Protein AF-A0A1F7WAQ8-F1 (afdb_monomer_lite)

Organism: NCBI:txid1802421

Structure (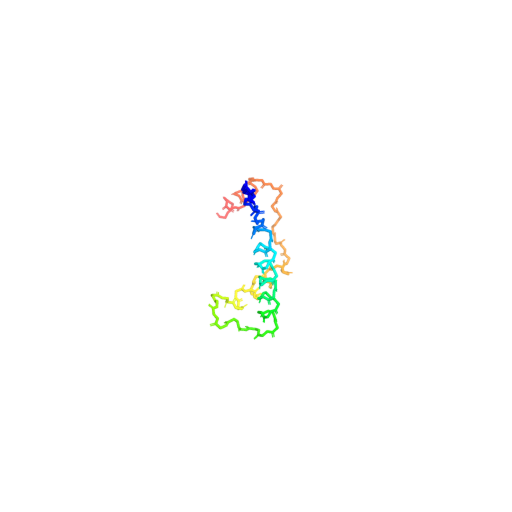mmCIF, N/CA/C/O backbone):
data_AF-A0A1F7WAQ8-F1
#
_entry.id   AF-A0A1F7WAQ8-F1
#
loop_
_atom_site.group_PDB
_atom_site.id
_atom_site.type_symbol
_atom_site.label_atom_id
_atom_site.label_alt_id
_atom_site.label_comp_id
_atom_site.label_asym_id
_atom_site.label_entity_id
_atom_site.label_seq_id
_atom_site.pdbx_PDB_ins_code
_atom_site.Cartn_x
_atom_site.Cartn_y
_atom_site.Cartn_z
_atom_site.occupancy
_atom_site.B_iso_or_equiv
_atom_site.auth_seq_id
_atom_site.auth_comp_id
_atom_site.auth_asym_id
_atom_site.auth_atom_id
_atom_site.pdbx_PDB_model_num
ATOM 1 N N . MET A 1 1 ? -32.698 52.031 23.260 1.00 39.91 1 MET A N 1
ATOM 2 C CA . MET A 1 1 ? -32.654 50.618 22.816 1.00 39.91 1 MET A CA 1
ATOM 3 C C . MET A 1 1 ? -31.250 50.332 22.297 1.00 39.91 1 MET A C 1
ATOM 5 O O . MET A 1 1 ? -30.793 51.075 21.443 1.00 39.91 1 MET A O 1
ATOM 9 N N . LYS A 1 2 ? -30.531 49.348 22.854 1.00 43.22 2 LYS A N 1
ATOM 10 C CA . LYS A 1 2 ? -29.198 48.932 22.377 1.00 43.22 2 LYS A CA 1
ATOM 11 C C . LYS A 1 2 ? -29.359 47.624 21.602 1.00 43.22 2 LYS A C 1
ATOM 13 O O . LYS A 1 2 ? -29.818 46.642 22.172 1.00 43.22 2 LYS A O 1
ATOM 18 N N . THR A 1 3 ? -29.021 47.622 20.318 1.00 47.69 3 THR A N 1
ATOM 19 C CA . THR A 1 3 ? -29.007 46.421 19.472 1.00 47.69 3 THR A CA 1
ATOM 20 C C . THR A 1 3 ? -27.676 45.690 19.641 1.00 47.69 3 THR A C 1
ATOM 22 O O . THR A 1 3 ? -26.619 46.292 19.462 1.00 47.69 3 THR A O 1
ATOM 25 N N . LEU A 1 4 ? -27.721 44.405 20.001 1.00 53.88 4 LEU A N 1
ATOM 26 C CA . LEU A 1 4 ? -26.546 43.534 20.104 1.00 53.88 4 LEU A CA 1
ATOM 27 C C . LEU A 1 4 ? -26.145 43.055 18.700 1.00 53.88 4 LEU A C 1
ATOM 29 O O . LEU A 1 4 ? -26.981 42.549 17.954 1.00 53.88 4 LEU A O 1
ATOM 33 N N . ALA A 1 5 ? -24.878 43.246 18.331 1.00 57.94 5 ALA A N 1
ATOM 34 C CA . ALA A 1 5 ? -24.338 42.812 17.045 1.00 57.94 5 ALA A CA 1
ATOM 35 C C . ALA A 1 5 ? -24.302 41.271 16.944 1.00 57.94 5 ALA A C 1
ATOM 37 O O . ALA A 1 5 ? -23.994 40.611 17.940 1.00 57.94 5 ALA A O 1
ATOM 38 N N . PRO A 1 6 ? -24.567 40.678 15.764 1.00 59.47 6 PRO A N 1
ATOM 39 C CA . PRO A 1 6 ? -24.489 39.233 15.589 1.00 59.47 6 PRO A CA 1
ATOM 40 C C . PRO A 1 6 ? -23.028 38.764 15.652 1.00 59.47 6 PRO A C 1
ATOM 42 O O . PRO A 1 6 ? -22.184 39.169 14.850 1.00 59.47 6 PRO A O 1
ATOM 45 N N . THR A 1 7 ? -22.724 37.888 16.606 1.00 56.66 7 THR A N 1
ATOM 46 C CA . THR A 1 7 ? -2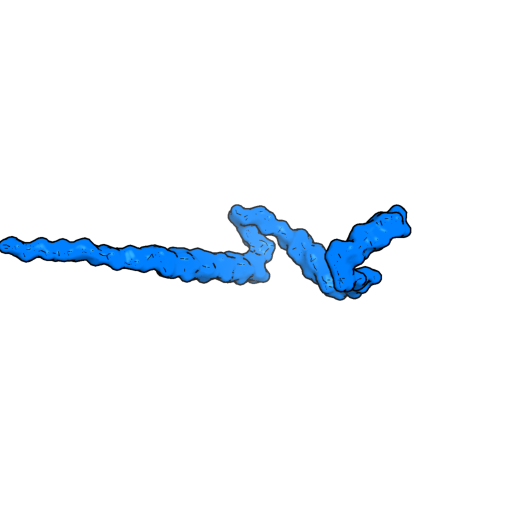1.430 37.211 16.731 1.00 56.66 7 THR A CA 1
ATOM 47 C C . THR A 1 7 ? -21.216 36.269 15.543 1.00 56.66 7 THR A C 1
ATOM 49 O O . THR A 1 7 ? -21.966 35.316 15.336 1.00 56.66 7 THR A O 1
ATOM 52 N N . LYS A 1 8 ? -20.166 36.515 14.748 1.00 59.88 8 LYS A N 1
ATOM 53 C CA . LYS A 1 8 ? -19.703 35.574 13.717 1.00 59.88 8 LYS A CA 1
ATOM 54 C C . LYS A 1 8 ? -19.095 34.348 14.400 1.00 59.88 8 LYS A C 1
ATOM 56 O O . LYS A 1 8 ? -17.956 34.392 14.850 1.00 59.88 8 LYS A O 1
ATOM 61 N N . ILE A 1 9 ? -19.851 33.256 14.470 1.00 55.75 9 ILE A N 1
ATOM 62 C CA . ILE A 1 9 ? -19.348 31.969 14.957 1.00 55.75 9 ILE A CA 1
ATOM 63 C C . ILE A 1 9 ? -18.454 31.363 13.867 1.00 55.75 9 ILE A C 1
ATOM 65 O O . ILE A 1 9 ? -18.939 30.952 12.812 1.00 55.75 9 ILE A O 1
ATOM 69 N N . SER A 1 10 ? -17.146 31.304 14.111 1.00 53.91 10 SER A N 1
ATOM 70 C CA . SER A 1 10 ? -16.153 30.661 13.242 1.00 53.91 10 SER A CA 1
ATOM 71 C C . SER A 1 10 ? -16.260 29.129 13.310 1.00 53.91 10 SER A C 1
ATOM 73 O O . SER A 1 10 ? -15.400 28.452 13.860 1.00 53.91 10 SER A O 1
ATOM 75 N N . LYS A 1 11 ? -17.344 28.571 12.764 1.00 57.00 11 LYS A N 1
ATOM 76 C CA . LYS A 1 11 ? -17.706 27.139 12.826 1.00 57.00 11 LYS A CA 1
ATOM 77 C C . LYS A 1 11 ? -16.900 26.207 11.902 1.00 57.00 11 LYS A C 1
ATOM 79 O O . LYS A 1 11 ? -17.178 25.014 11.844 1.00 57.00 11 LYS A O 1
ATOM 84 N N . THR A 1 12 ? -15.945 26.719 11.129 1.00 57.19 12 THR A N 1
ATOM 85 C CA . THR A 1 12 ? -15.288 25.963 10.044 1.00 57.19 12 THR A CA 1
ATOM 86 C C . THR A 1 12 ? -14.046 25.182 10.474 1.00 57.19 12 THR A C 1
ATOM 88 O O . THR A 1 12 ? -13.752 24.148 9.874 1.00 57.19 12 THR A O 1
ATOM 91 N N . ASN A 1 13 ? -13.334 25.626 11.512 1.00 56.66 13 ASN A N 1
ATOM 92 C CA . ASN A 1 13 ? -12.086 24.981 11.941 1.00 56.66 13 ASN A CA 1
ATOM 93 C C . ASN A 1 13 ? -12.325 23.735 12.805 1.00 56.66 13 ASN A C 1
ATOM 95 O O . ASN A 1 13 ? -11.613 22.747 12.666 1.00 56.66 13 ASN A O 1
ATOM 99 N N . GLU A 1 14 ? -13.365 23.744 13.636 1.00 60.59 14 GLU A N 1
ATOM 100 C CA . GLU A 1 14 ? -13.692 22.611 14.513 1.00 60.59 14 GLU A CA 1
ATOM 101 C C . GLU A 1 14 ? -14.153 21.390 13.703 1.00 60.59 14 GLU A C 1
ATOM 103 O O . GLU A 1 14 ? -13.757 20.258 13.972 1.00 60.59 14 GLU A O 1
ATOM 108 N N . VAL A 1 15 ? -14.925 21.613 12.634 1.00 68.00 15 VAL A N 1
ATOM 109 C CA . VAL A 1 15 ? -15.421 20.530 11.771 1.00 68.00 15 VAL A CA 1
ATOM 110 C C . VAL A 1 15 ? -14.294 19.892 10.953 1.00 68.00 15 VAL A C 1
ATOM 112 O O . VAL A 1 15 ? -14.323 18.686 10.703 1.00 68.00 15 VAL A O 1
ATOM 115 N N . SER A 1 16 ? -13.292 20.665 10.521 1.00 68.38 16 SER A N 1
ATOM 116 C CA . SER A 1 16 ? -12.169 20.133 9.737 1.00 68.38 16 SER A CA 1
ATOM 117 C C . SER A 1 16 ? -11.197 19.325 10.600 1.00 68.38 16 SER A C 1
ATOM 119 O O . SER A 1 16 ? -10.741 18.263 10.169 1.00 68.38 16 SER A O 1
ATOM 121 N N . GLN A 1 17 ? -10.949 19.770 11.834 1.00 73.94 17 GLN A N 1
ATOM 122 C CA . GLN A 1 17 ? -10.165 19.031 12.825 1.00 73.94 17 GLN A CA 1
ATOM 123 C C . GLN A 1 17 ? -10.858 17.722 13.211 1.00 73.94 17 GLN A C 1
ATOM 125 O O . GLN A 1 17 ? -10.251 16.657 13.096 1.00 73.94 17 GLN A O 1
ATOM 130 N N . LEU A 1 18 ? -12.162 17.772 13.498 1.00 75.62 18 LEU A N 1
ATOM 131 C CA . LEU A 1 18 ? -12.952 16.585 13.821 1.00 75.62 18 LEU A CA 1
ATOM 132 C C . LEU A 1 18 ? -12.958 15.561 12.677 1.00 75.62 18 LEU A C 1
ATOM 134 O O . LEU A 1 18 ? -12.790 14.366 12.902 1.00 75.62 18 LEU A O 1
ATOM 138 N N . ARG A 1 19 ? -13.089 16.008 11.420 1.00 74.00 19 ARG A N 1
ATOM 139 C CA . ARG A 1 19 ? -12.997 15.113 10.251 1.00 74.00 19 ARG A CA 1
ATOM 140 C C . ARG A 1 19 ? -11.638 14.425 10.150 1.00 74.00 19 ARG A C 1
ATOM 142 O O . ARG A 1 19 ? -11.581 13.247 9.797 1.00 74.00 19 ARG A O 1
ATOM 149 N N . ARG A 1 20 ? -10.553 15.143 10.447 1.00 78.12 20 ARG A N 1
ATOM 150 C CA . ARG A 1 20 ? -9.192 14.597 10.417 1.00 78.12 20 ARG A CA 1
ATOM 151 C C . ARG A 1 20 ? -8.986 13.557 11.517 1.00 78.12 20 ARG A C 1
ATOM 153 O O . ARG A 1 20 ? -8.432 12.497 11.242 1.00 78.12 20 ARG A O 1
ATOM 160 N N . GLU A 1 21 ? -9.474 13.833 12.720 1.00 78.25 21 GLU A N 1
ATOM 161 C CA . GLU A 1 21 ? -9.405 12.916 13.862 1.00 78.25 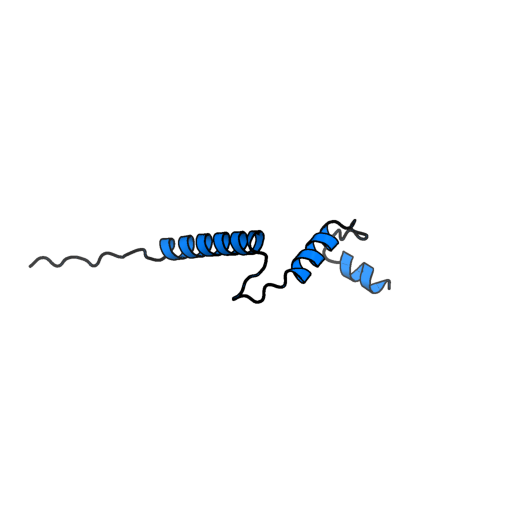21 GLU A CA 1
ATOM 162 C C . GLU A 1 21 ? -10.235 11.650 13.627 1.00 78.25 21 GLU A C 1
ATOM 164 O O . GLU A 1 21 ? -9.731 10.543 13.806 1.00 78.25 21 GLU A O 1
ATOM 169 N N . VAL A 1 22 ? -11.460 11.789 13.109 1.00 80.69 22 VAL A N 1
ATOM 170 C CA . VAL A 1 22 ? -12.308 10.648 12.723 1.00 80.69 22 VAL A CA 1
ATOM 171 C C . VAL A 1 22 ? -11.650 9.818 11.619 1.00 80.69 22 VAL A C 1
ATOM 173 O O . VAL A 1 22 ? -11.702 8.589 11.660 1.00 80.69 22 VAL A O 1
ATOM 176 N N . SER A 1 23 ? -10.995 10.457 10.644 1.00 76.81 23 SER A N 1
ATOM 177 C CA . SER A 1 23 ? -10.261 9.745 9.593 1.00 76.81 23 SER A CA 1
ATOM 178 C C . SER A 1 23 ? -9.066 8.968 10.147 1.00 76.81 23 SER A C 1
ATOM 180 O O . SER A 1 23 ? -8.851 7.831 9.740 1.00 76.81 23 SER A O 1
ATOM 182 N N . ALA A 1 24 ? -8.297 9.556 11.066 1.00 77.31 24 ALA A N 1
ATOM 183 C CA . ALA A 1 24 ? -7.159 8.888 11.694 1.00 77.31 24 ALA A CA 1
ATOM 184 C C . ALA A 1 24 ? -7.611 7.702 12.560 1.00 77.31 24 ALA A C 1
ATOM 186 O O . ALA A 1 24 ? -7.031 6.620 12.478 1.00 77.31 24 ALA A O 1
ATOM 187 N N . LEU A 1 25 ? -8.691 7.882 13.327 1.00 76.38 25 LEU A N 1
ATOM 188 C CA . LEU A 1 25 ? -9.281 6.829 14.147 1.00 76.38 25 LEU A CA 1
ATOM 189 C C . LEU A 1 25 ? -9.820 5.681 13.286 1.00 76.38 25 LEU A C 1
ATOM 191 O O . LEU A 1 25 ? -9.580 4.523 13.609 1.00 76.38 25 LEU A O 1
ATOM 195 N N . ARG A 1 26 ? -10.482 5.976 12.159 1.00 73.12 26 ARG A N 1
ATOM 196 C CA . ARG A 1 26 ? -10.916 4.947 11.199 1.00 73.12 26 ARG A CA 1
ATOM 197 C C . ARG A 1 26 ? -9.738 4.150 10.654 1.00 73.12 26 ARG A C 1
ATOM 199 O O . ARG A 1 26 ? -9.791 2.928 10.683 1.00 73.12 26 ARG A O 1
ATOM 206 N N . SER A 1 27 ? -8.660 4.807 10.232 1.00 66.00 27 SER A N 1
ATOM 207 C CA . SER A 1 27 ? -7.458 4.113 9.749 1.00 66.00 27 SER A CA 1
ATOM 208 C C . SER A 1 27 ? -6.822 3.222 10.821 1.00 66.00 27 SER A C 1
ATOM 210 O O . SER A 1 27 ? -6.396 2.109 10.519 1.00 66.00 27 SER A O 1
ATOM 212 N N . LEU A 1 28 ? -6.802 3.676 12.079 1.00 72.12 28 LEU A N 1
ATOM 213 C CA . LEU A 1 28 ? -6.296 2.897 13.211 1.00 72.12 28 LEU A CA 1
ATOM 214 C C . LEU A 1 28 ? -7.181 1.675 13.501 1.00 72.12 28 LEU A C 1
ATOM 216 O O . LEU A 1 28 ? -6.675 0.567 13.659 1.00 72.12 28 LEU A O 1
ATOM 220 N N . VAL A 1 29 ? -8.503 1.860 13.527 1.00 66.88 29 VAL A N 1
ATOM 221 C CA . VAL A 1 29 ? -9.474 0.780 13.755 1.00 66.88 29 VAL A CA 1
ATOM 222 C C . VAL A 1 29 ? -9.431 -0.242 12.624 1.00 66.88 29 VAL A C 1
ATOM 224 O O . VAL A 1 29 ? -9.477 -1.434 12.899 1.00 66.88 29 VAL A O 1
ATOM 227 N N . ILE A 1 30 ? -9.268 0.183 11.370 1.00 63.91 30 ILE A N 1
ATOM 228 C CA . ILE A 1 30 ? -9.080 -0.732 10.235 1.00 63.91 30 ILE A CA 1
ATOM 229 C C . ILE A 1 30 ? -7.783 -1.540 10.398 1.00 63.91 30 ILE A C 1
ATOM 231 O O . ILE A 1 30 ? -7.790 -2.748 10.169 1.00 63.91 30 ILE A O 1
ATOM 235 N N . GLY A 1 31 ? -6.700 -0.904 10.859 1.00 61.72 31 GLY A N 1
ATOM 236 C CA . GLY A 1 31 ? -5.424 -1.574 11.126 1.00 61.72 31 GLY A CA 1
ATOM 237 C C . GLY A 1 31 ? -5.466 -2.591 12.274 1.00 61.72 31 GLY A C 1
ATOM 238 O O . GLY A 1 31 ? -4.753 -3.587 12.217 1.00 61.72 31 GLY A O 1
ATOM 239 N N . ILE A 1 32 ? -6.306 -2.374 13.294 1.00 61.69 32 ILE A N 1
ATOM 240 C CA . ILE A 1 32 ? -6.407 -3.251 14.478 1.00 61.69 32 ILE A CA 1
ATOM 241 C C . ILE A 1 32 ? -7.513 -4.309 14.325 1.00 61.69 32 ILE A C 1
ATOM 243 O O . ILE A 1 32 ? -7.323 -5.462 14.699 1.00 61.69 32 ILE A O 1
ATOM 247 N N . ALA A 1 33 ? -8.677 -3.938 13.787 1.00 59.97 33 ALA A N 1
ATOM 248 C CA . ALA A 1 33 ? -9.846 -4.814 13.684 1.00 59.97 33 ALA A CA 1
ATOM 249 C C . ALA A 1 33 ? -9.895 -5.622 12.374 1.00 59.97 33 ALA A C 1
ATOM 251 O O . ALA A 1 33 ? -10.743 -6.504 12.238 1.00 59.97 33 ALA A O 1
ATOM 252 N N . GLY A 1 34 ? -9.025 -5.331 11.397 1.00 53.91 34 GLY A N 1
ATOM 253 C CA . GLY A 1 34 ? -8.838 -6.102 10.158 1.00 53.91 34 GLY A CA 1
ATOM 254 C C . GLY A 1 34 ? -10.024 -6.127 9.181 1.00 53.91 34 GLY A C 1
ATOM 255 O O . GLY A 1 34 ? -9.858 -6.516 8.026 1.00 53.91 34 GLY A O 1
ATOM 256 N N . LYS A 1 35 ? -11.222 -5.707 9.599 1.00 56.22 35 LYS A N 1
ATOM 257 C CA . LYS A 1 35 ? -12.429 -5.649 8.771 1.00 56.22 35 LYS A CA 1
ATOM 258 C C . LYS A 1 35 ? -13.234 -4.402 9.098 1.00 56.22 35 LYS A C 1
ATOM 260 O O . LYS A 1 35 ? -13.973 -4.357 10.080 1.00 56.22 35 LYS A O 1
ATOM 265 N N . ASP A 1 36 ? -13.108 -3.413 8.224 1.00 54.81 36 ASP A N 1
ATOM 266 C CA . ASP A 1 36 ? -14.143 -2.403 8.052 1.00 54.81 36 ASP A CA 1
ATOM 267 C C . ASP A 1 36 ? -15.448 -3.118 7.654 1.00 54.81 36 ASP A C 1
ATOM 269 O O . ASP A 1 36 ? -15.462 -3.884 6.689 1.00 54.81 36 ASP A O 1
ATOM 273 N N . LYS A 1 37 ? -16.524 -2.936 8.427 1.00 54.62 37 LYS A N 1
ATOM 274 C CA . LYS A 1 37 ? -17.855 -3.470 8.089 1.00 54.62 37 LYS A CA 1
ATOM 275 C C . LYS A 1 37 ? -18.649 -2.521 7.182 1.00 54.62 37 LYS A C 1
ATOM 277 O O . LYS A 1 37 ? -19.657 -2.949 6.631 1.00 54.62 37 LYS A O 1
ATOM 282 N N . GLU A 1 38 ? -18.216 -1.266 7.033 1.00 55.28 38 GLU A N 1
ATOM 283 C CA . GLU A 1 38 ? -18.955 -0.207 6.328 1.00 55.28 38 GLU A CA 1
ATOM 284 C C . GLU A 1 38 ? -18.263 0.295 5.048 1.00 55.28 38 GLU A C 1
ATOM 286 O O . GLU A 1 38 ? -18.904 0.940 4.219 1.00 55.28 38 GLU A O 1
ATOM 291 N N . GLY A 1 39 ? -16.976 0.010 4.850 1.00 57.81 39 GLY A N 1
ATOM 292 C CA . GLY A 1 39 ? -16.194 0.527 3.727 1.00 57.81 39 GLY A CA 1
ATOM 293 C C . GLY A 1 39 ? -15.719 -0.539 2.745 1.00 57.81 39 GLY A C 1
ATOM 294 O O . GLY A 1 39 ? -15.416 -1.668 3.118 1.00 57.81 39 GLY A O 1
ATOM 295 N N . ASN A 1 40 ? -15.555 -0.128 1.482 1.00 63.62 40 ASN A N 1
ATOM 296 C CA . ASN A 1 40 ? -14.918 -0.852 0.366 1.00 63.62 40 ASN A CA 1
ATOM 297 C C . ASN A 1 40 ? -13.440 -1.239 0.618 1.00 63.62 40 ASN A C 1
ATOM 299 O O . ASN A 1 40 ? -12.661 -1.412 -0.322 1.00 63.62 40 ASN A O 1
ATOM 303 N N . TYR A 1 41 ? -13.012 -1.314 1.874 1.00 65.62 41 TYR A N 1
ATOM 304 C CA . TYR A 1 41 ? -11.671 -1.703 2.243 1.00 65.62 41 TYR A CA 1
ATOM 305 C C . TYR A 1 41 ? -11.461 -3.172 1.876 1.00 65.62 41 TYR A C 1
ATOM 307 O O . TYR A 1 41 ? -12.162 -4.060 2.357 1.00 65.62 41 TYR A O 1
ATOM 315 N N . ARG A 1 42 ? -10.490 -3.423 0.994 1.00 72.25 42 ARG A N 1
ATOM 316 C CA . ARG A 1 42 ? -10.072 -4.763 0.578 1.00 72.25 42 ARG A CA 1
ATOM 317 C C . ARG A 1 42 ? -8.714 -5.059 1.220 1.00 72.25 42 ARG A C 1
ATOM 319 O O . ARG A 1 42 ? -7.703 -4.655 0.647 1.00 72.25 42 ARG A O 1
ATOM 326 N N . PRO A 1 43 ? -8.666 -5.766 2.366 1.00 73.81 43 PRO A N 1
ATOM 327 C CA . PRO A 1 43 ? -7.413 -6.055 3.065 1.00 73.81 43 PRO A CA 1
ATOM 328 C C . PRO A 1 43 ? -6.390 -6.759 2.169 1.00 73.81 43 PRO A C 1
ATOM 330 O O . PRO A 1 43 ? -5.218 -6.406 2.186 1.00 73.81 43 PRO A O 1
ATOM 333 N N . ALA A 1 44 ? -6.856 -7.679 1.315 1.00 77.19 44 ALA A N 1
ATOM 334 C CA . ALA A 1 44 ? -6.018 -8.383 0.345 1.00 77.19 44 ALA A CA 1
ATOM 335 C C . ALA A 1 44 ? -5.281 -7.425 -0.604 1.00 77.19 44 ALA A C 1
ATOM 337 O O . ALA A 1 44 ? -4.085 -7.566 -0.803 1.00 77.19 44 ALA A O 1
ATOM 338 N N . ALA A 1 45 ? -5.961 -6.389 -1.108 1.00 79.50 45 ALA A N 1
ATOM 339 C CA . ALA A 1 45 ? -5.333 -5.412 -1.995 1.00 79.50 45 ALA A CA 1
ATOM 340 C C . ALA A 1 45 ? -4.264 -4.580 -1.268 1.00 79.50 45 ALA A C 1
ATOM 342 O O . ALA A 1 45 ? -3.248 -4.224 -1.852 1.00 79.50 45 ALA A O 1
ATOM 343 N N . VAL A 1 46 ? -4.477 -4.266 0.013 1.00 80.69 46 VAL A N 1
ATOM 344 C CA . VAL A 1 46 ? -3.473 -3.556 0.819 1.00 80.69 46 VAL A CA 1
ATOM 345 C C . VAL A 1 46 ? -2.259 -4.441 1.065 1.00 80.69 46 VAL A C 1
ATOM 347 O O . VAL A 1 46 ? -1.133 -3.973 0.922 1.0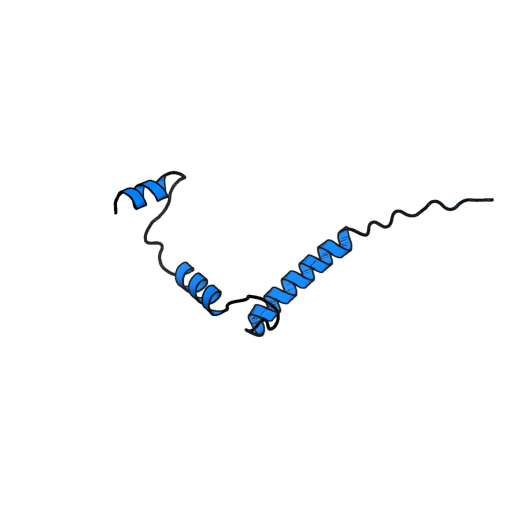0 80.69 46 VAL A O 1
ATOM 350 N N . GLN A 1 47 ? -2.484 -5.711 1.392 1.00 82.25 47 GLN A N 1
ATOM 351 C CA . GLN A 1 47 ? -1.414 -6.675 1.595 1.00 82.25 47 GLN A CA 1
ATOM 352 C C . GLN A 1 47 ? -0.588 -6.885 0.316 1.00 82.25 47 GLN A C 1
ATOM 354 O O . GLN A 1 47 ? 0.630 -6.757 0.372 1.00 82.25 47 GLN A O 1
ATOM 359 N N . GLU A 1 48 ? -1.237 -7.078 -0.836 1.00 83.06 48 GLU A N 1
ATOM 360 C CA . GLU A 1 48 ? -0.577 -7.195 -2.146 1.00 83.06 48 GLU A CA 1
ATOM 361 C C . GLU A 1 48 ? 0.298 -5.971 -2.466 1.00 83.06 48 GLU A C 1
ATOM 363 O O . GLU A 1 48 ? 1.422 -6.109 -2.942 1.00 83.06 48 GLU A O 1
ATOM 368 N N . ILE A 1 49 ? -0.185 -4.758 -2.172 1.00 84.38 49 ILE A N 1
ATOM 369 C CA . ILE A 1 49 ? 0.583 -3.523 -2.390 1.00 84.38 49 ILE A CA 1
ATOM 370 C C . ILE A 1 49 ? 1.794 -3.449 -1.453 1.00 84.38 49 ILE A C 1
ATOM 372 O O . ILE A 1 49 ? 2.871 -3.034 -1.882 1.00 84.38 49 ILE A O 1
ATOM 376 N N . ILE A 1 50 ? 1.629 -3.822 -0.181 1.00 86.62 50 ILE A N 1
ATOM 377 C CA . ILE A 1 50 ? 2.732 -3.834 0.787 1.00 86.62 50 ILE A CA 1
ATOM 378 C C . ILE A 1 50 ? 3.800 -4.835 0.345 1.00 86.62 50 ILE A C 1
ATOM 380 O O . ILE A 1 50 ? 4.974 -4.471 0.291 1.00 86.62 50 ILE A O 1
ATOM 384 N N . GLU A 1 51 ? 3.406 -6.052 -0.023 1.00 85.44 51 GLU A N 1
ATOM 385 C CA . GLU A 1 51 ? 4.319 -7.090 -0.510 1.00 85.44 51 GLU A CA 1
ATOM 386 C C . GLU A 1 51 ? 5.063 -6.616 -1.768 1.00 85.44 51 GLU A C 1
ATOM 388 O O . GLU A 1 51 ? 6.294 -6.607 -1.779 1.00 85.44 51 GLU A O 1
ATOM 393 N N . ALA A 1 52 ? 4.349 -6.068 -2.757 1.00 84.69 52 ALA A N 1
ATOM 394 C CA . ALA A 1 52 ? 4.950 -5.501 -3.966 1.00 84.69 52 ALA A CA 1
ATOM 395 C C . ALA A 1 52 ? 5.898 -4.316 -3.689 1.00 84.69 52 ALA A C 1
ATOM 397 O O . ALA A 1 52 ? 6.827 -4.071 -4.456 1.00 84.69 52 ALA A O 1
ATOM 398 N N . SER A 1 53 ? 5.689 -3.560 -2.605 1.00 81.69 53 SER A N 1
ATOM 399 C CA . SER A 1 53 ? 6.577 -2.450 -2.225 1.00 81.69 53 SER A CA 1
ATOM 400 C C . SER A 1 53 ? 7.903 -2.904 -1.606 1.00 81.69 53 SER A C 1
ATOM 402 O O . SER A 1 53 ? 8.889 -2.168 -1.667 1.00 81.69 53 SER A O 1
ATOM 404 N N . LEU A 1 54 ? 7.922 -4.098 -1.003 1.00 87.44 54 LEU A N 1
ATOM 405 C CA . LEU A 1 54 ? 9.116 -4.701 -0.410 1.00 87.44 54 LEU A CA 1
ATOM 406 C C . LEU A 1 54 ? 9.967 -5.431 -1.455 1.00 87.44 54 LEU A C 1
ATOM 408 O O . LEU A 1 54 ? 11.152 -5.676 -1.219 1.00 87.44 54 LEU A O 1
ATOM 412 N N . GLU A 1 55 ? 9.388 -5.761 -2.610 1.00 85.81 55 GLU A N 1
ATOM 413 C CA . GLU A 1 55 ? 10.121 -6.362 -3.714 1.00 85.81 55 GLU A CA 1
ATOM 414 C C . GLU A 1 55 ? 11.162 -5.391 -4.304 1.00 85.81 55 GLU A C 1
ATOM 416 O O . GLU A 1 55 ? 10.905 -4.194 -4.485 1.00 85.81 55 GLU A O 1
ATOM 421 N N . PRO A 1 56 ? 12.368 -5.884 -4.638 1.00 81.56 56 PRO A N 1
ATOM 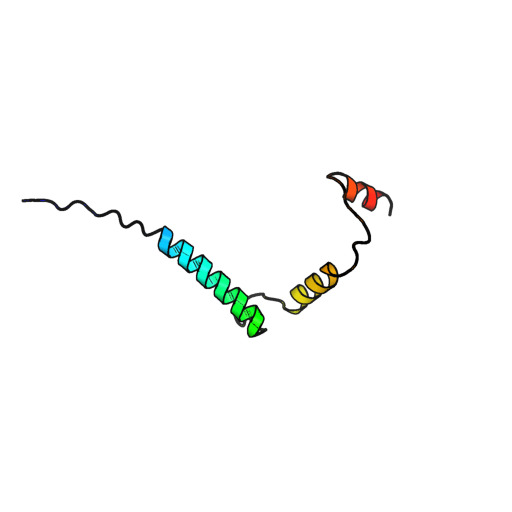422 C CA . PRO A 1 56 ? 13.407 -5.052 -5.218 1.00 81.56 56 PRO A CA 1
ATOM 423 C C . PRO A 1 56 ? 12.958 -4.520 -6.582 1.00 81.56 56 PRO A C 1
ATOM 425 O O . PRO A 1 56 ? 12.683 -5.277 -7.515 1.00 81.56 56 PRO A O 1
ATOM 428 N N . ALA A 1 57 ? 12.937 -3.192 -6.717 1.00 78.50 57 ALA A N 1
ATOM 429 C CA . ALA A 1 57 ? 12.539 -2.536 -7.953 1.00 78.50 57 ALA A CA 1
ATOM 430 C C . ALA A 1 57 ? 13.443 -2.969 -9.120 1.00 78.50 57 ALA A C 1
ATOM 432 O O . ALA A 1 57 ? 14.596 -2.549 -9.231 1.00 78.50 57 ALA A O 1
ATOM 433 N N . THR A 1 58 ? 12.901 -3.770 -10.039 1.00 79.06 58 THR A N 1
ATOM 434 C CA . THR A 1 58 ? 13.642 -4.288 -11.202 1.00 79.06 58 THR A CA 1
ATOM 435 C C . THR A 1 58 ? 14.023 -3.181 -12.186 1.00 79.06 58 THR A C 1
ATOM 437 O O . THR A 1 58 ? 14.947 -3.330 -12.985 1.00 79.06 58 THR A O 1
ATOM 440 N N . ARG A 1 59 ? 13.304 -2.050 -12.161 1.00 77.00 59 ARG A N 1
ATOM 441 C CA . ARG A 1 59 ? 13.570 -0.896 -13.022 1.00 77.00 59 ARG A CA 1
ATOM 442 C C . ARG A 1 59 ? 13.530 0.401 -12.235 1.00 77.00 59 ARG A C 1
ATOM 444 O O . ARG A 1 59 ? 12.599 0.670 -11.482 1.00 77.00 59 ARG A O 1
ATOM 451 N N . ARG A 1 60 ? 14.525 1.247 -12.489 1.00 77.62 60 ARG A N 1
ATOM 452 C CA . ARG A 1 60 ? 14.608 2.598 -11.941 1.00 77.62 60 ARG A CA 1
ATOM 453 C C . ARG A 1 60 ? 14.186 3.603 -13.007 1.00 77.62 60 ARG A C 1
ATOM 455 O O . ARG A 1 60 ? 14.819 3.716 -14.056 1.00 77.62 60 ARG A O 1
ATOM 462 N N . TYR A 1 61 ? 13.117 4.343 -12.737 1.00 82.31 61 TYR A N 1
ATOM 463 C CA . TYR A 1 61 ? 12.616 5.383 -13.632 1.00 82.31 61 TYR A CA 1
ATOM 464 C C . TYR A 1 61 ? 13.235 6.728 -13.246 1.00 82.31 61 TYR A C 1
ATOM 466 O O . TYR A 1 61 ? 12.816 7.367 -12.289 1.00 82.31 61 TYR A O 1
ATOM 474 N N . ALA A 1 62 ? 14.270 7.150 -13.973 1.00 81.69 62 ALA A N 1
ATOM 475 C CA . ALA A 1 62 ? 15.020 8.371 -13.661 1.00 81.69 62 ALA A CA 1
ATOM 476 C C . ALA A 1 62 ? 14.375 9.667 -14.199 1.00 81.69 62 ALA A C 1
ATOM 478 O O . ALA A 1 62 ? 14.896 10.752 -13.963 1.00 81.69 62 ALA A O 1
ATOM 479 N N . GLY A 1 63 ? 13.262 9.596 -14.943 1.00 82.31 63 GLY A N 1
ATOM 480 C CA . GLY A 1 63 ? 12.637 10.810 -15.481 1.00 82.31 63 GLY A CA 1
ATOM 481 C C . GLY A 1 63 ? 11.367 10.611 -16.307 1.00 82.31 63 GLY A C 1
ATOM 482 O O . GLY A 1 63 ? 10.964 9.485 -16.604 1.00 82.31 63 GLY A O 1
ATOM 483 N N . LYS A 1 64 ? 10.763 11.734 -16.724 1.00 78.69 64 LYS A N 1
ATOM 484 C CA . LYS A 1 64 ? 9.417 11.824 -17.334 1.00 78.69 64 LYS A CA 1
ATOM 485 C C . LYS A 1 64 ? 9.203 10.946 -18.581 1.00 78.69 64 LYS A C 1
ATOM 487 O O . LYS A 1 64 ? 8.089 10.511 -18.826 1.00 78.69 64 LYS A O 1
ATOM 492 N N . GLY A 1 65 ? 10.258 10.638 -19.341 1.00 80.81 65 GLY A N 1
ATOM 493 C CA . GLY A 1 65 ? 10.192 9.756 -20.521 1.00 80.81 65 GLY A CA 1
ATOM 494 C C . GLY A 1 65 ? 10.738 8.339 -20.307 1.00 80.81 65 GLY A C 1
ATOM 495 O O . GLY A 1 65 ? 10.762 7.544 -21.245 1.00 80.81 65 GLY A O 1
ATOM 496 N N . SER A 1 66 ? 11.227 8.017 -19.106 1.00 80.88 66 SER A N 1
ATOM 497 C CA . SER A 1 66 ? 11.922 6.747 -18.839 1.00 80.88 66 SER A CA 1
ATOM 498 C C . SER A 1 66 ? 10.981 5.543 -18.812 1.00 80.88 66 SER A C 1
ATOM 500 O O . SER A 1 66 ? 11.391 4.449 -19.187 1.00 80.88 66 SER A O 1
ATOM 502 N N . LEU A 1 67 ? 9.713 5.744 -18.447 1.00 81.81 67 LEU A N 1
ATOM 503 C CA . LEU A 1 67 ? 8.690 4.701 -18.481 1.00 81.81 67 LEU A CA 1
ATOM 504 C C . LEU A 1 67 ? 8.383 4.266 -19.921 1.00 81.81 67 LEU A C 1
ATOM 506 O O . LEU A 1 67 ? 8.520 3.096 -20.265 1.00 81.81 67 LEU A O 1
ATOM 510 N N . LEU A 1 68 ? 8.059 5.227 -20.792 1.00 83.69 68 LEU A N 1
ATOM 511 C CA . LEU A 1 68 ? 7.683 4.96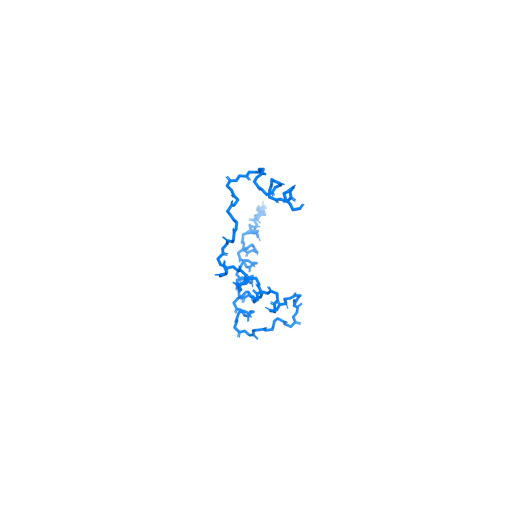3 -22.186 1.00 83.69 68 LEU A CA 1
ATOM 512 C C . LEU A 1 68 ? 8.814 4.307 -22.988 1.00 83.69 68 LEU A C 1
ATOM 514 O O . LEU A 1 68 ? 8.554 3.455 -23.830 1.00 83.69 68 LEU A O 1
ATOM 518 N N . LYS A 1 69 ? 10.075 4.663 -22.705 1.00 81.12 69 LYS A N 1
ATOM 519 C CA . LYS A 1 69 ? 11.249 4.028 -23.327 1.00 81.12 69 LYS A CA 1
ATOM 520 C C . LYS A 1 69 ? 11.389 2.549 -22.965 1.00 81.12 69 LYS A C 1
ATOM 522 O O . LYS A 1 69 ? 11.869 1.784 -23.793 1.00 81.12 69 LYS A O 1
ATOM 527 N N . HIS A 1 70 ? 10.987 2.155 -21.758 1.00 74.62 70 HIS A N 1
ATOM 528 C CA . HIS A 1 70 ? 10.989 0.751 -21.351 1.00 74.62 70 HIS A CA 1
ATOM 529 C C . HIS A 1 70 ? 9.822 -0.024 -21.961 1.00 74.62 70 HIS A C 1
ATOM 531 O O . HIS A 1 70 ? 10.021 -1.160 -22.373 1.00 74.62 70 HIS A O 1
ATOM 537 N N . LEU A 1 71 ? 8.645 0.598 -22.077 1.00 79.19 71 LEU A N 1
ATOM 538 C CA . LEU A 1 71 ? 7.463 -0.026 -22.681 1.00 79.19 71 LEU A CA 1
ATOM 539 C C . LEU A 1 71 ? 7.600 -0.222 -24.196 1.00 79.19 71 LEU A C 1
ATOM 541 O O . LEU A 1 71 ? 7.135 -1.220 -24.719 1.00 79.19 71 LEU A O 1
ATOM 545 N N . LYS A 1 72 ? 8.280 0.692 -24.901 1.00 74.50 72 LYS A N 1
ATOM 546 C CA . LYS A 1 72 ? 8.538 0.577 -26.351 1.00 74.50 72 LYS A CA 1
ATOM 547 C C . LYS A 1 72 ? 9.543 -0.514 -26.737 1.00 74.50 72 LYS A C 1
ATOM 549 O O . LYS A 1 72 ? 9.746 -0.736 -27.925 1.00 74.50 72 LYS A O 1
ATOM 554 N N . LYS A 1 73 ? 10.252 -1.088 -25.761 1.00 60.38 73 LYS A N 1
ATOM 555 C CA . LYS A 1 73 ? 11.346 -2.047 -25.974 1.00 60.38 73 LYS A CA 1
ATOM 556 C C . LYS A 1 73 ? 10.921 -3.501 -25.715 1.00 60.38 73 LYS A C 1
ATOM 558 O O . LYS A 1 73 ? 11.788 -4.371 -25.729 1.00 60.38 73 LYS A O 1
ATOM 563 N N . VAL A 1 74 ? 9.637 -3.716 -25.425 1.00 51.50 74 VAL A N 1
ATOM 564 C CA . VAL A 1 74 ? 8.977 -5.020 -25.270 1.00 51.50 74 VAL A CA 1
ATOM 565 C C . VAL A 1 74 ? 8.197 -5.316 -26.540 1.00 51.50 74 VAL A C 1
ATOM 567 O O . VAL A 1 74 ? 7.606 -4.351 -27.078 1.00 51.50 74 VAL A O 1
#

pLDDT: mean 70.09, std 11.9, range [39.91, 87.44]

Sequence (74 aa):
MKTLAPTKISKTNEVSQLRREVSALRSLVIGIAGKDKEGNYRPAAVQEIIEASLEPATRRYAGKGSLLKHLKKV

Foldseek 3Di:
DDDDDDDDDPPPPVVVVVVVVVVVVVVVCCVVVVDDPPDPDDSVVVVVVVVVVPDDDPDDQPDDCSVVVVVVVD

Radius of gyration: 24.12 Å; chains: 1; bounding box: 48×59×49 Å

Secondary structure (DSSP, 8-state):
-PPPPPP---THHHHHHHHHHHHHHHHHHHHHHS--SSS---HHHHHHHHHHHHS--S----STTHHHHHHTT-